Protein AF-A0A5B8MFU1-F1 (afdb_monomer_lite)

pLDDT: mean 78.23, std 20.2, range [34.53, 97.06]

Organism: NCBI:txid1764295

Secondary structure (DSSP, 8-state):
-------------------------------------------EEEEEEEEEEEEEEEE-TTS-EEEEEEEEEEEEEEEEEETT---TTSS---EEEEEEESSHHHHHHHHHHHHHHHHHHHHHHHHHHHHS----TTHHHHHHHHHHHHHHHHHTSSSSEEEEEEEE---

Foldseek 3Di:
DDDDDDDDDDDDDDDDDDDDDDDDDDPPPPPDDPPPVPQPQAWKKKKKKKFKDQWDFDADPVRHRPDTHGWMKIKMWIFMGGPVDPDPPPGDDTQIDIFIGRDQLVRQLVNQLVSLLVRLVVVQVVSCVVRVDHDDVCVSVVSSVVRSVQSSVQSPDDDGMGMDMDIDDDD

Sequence (171 aa):
MASCAVAVALSLSIATGGAMCEEVGLAHVGLFGPDIEKDPIEPFTLYGEIVKKFFIENLDETGKIKSRSKGFTSQVCIEGLPISVPQKDEYGVPTCVEVVGQDFERTCDKACSRGCEEQIRAYLNKVEADTGFKLEPGEPRRLLVSCSKRCFKESMRPGMNRPFQLKWSRE

Structure (mmCIF, N/CA/C/O backbone):
data_AF-A0A5B8MFU1-F1
#
_entry.id   AF-A0A5B8MFU1-F1
#
loop_
_atom_site.group_PDB
_atom_site.id
_atom_site.type_symbol
_atom_site.label_atom_id
_atom_site.label_alt_id
_atom_site.label_comp_id
_atom_site.label_asym_id
_atom_site.label_entity_id
_atom_site.label_seq_id
_atom_site.pdbx_PDB_ins_code
_atom_site.Cartn_x
_atom_site.Cartn_y
_atom_site.Cartn_z
_atom_site.occupancy
_atom_site.B_iso_or_equiv
_atom_site.auth_seq_id
_atom_site.auth_comp_id
_atom_site.auth_asym_id
_atom_site.auth_atom_id
_atom_site.pdbx_PDB_model_num
ATOM 1 N N . MET A 1 1 ? 16.873 20.825 67.822 1.00 38.66 1 MET A N 1
ATOM 2 C CA . MET A 1 1 ? 16.512 22.065 68.537 1.00 38.66 1 MET A CA 1
ATOM 3 C C . MET A 1 1 ? 14.996 22.117 68.642 1.00 38.66 1 MET A C 1
ATOM 5 O O . MET A 1 1 ? 14.354 21.854 67.640 1.00 38.66 1 MET A O 1
ATOM 9 N N . ALA A 1 2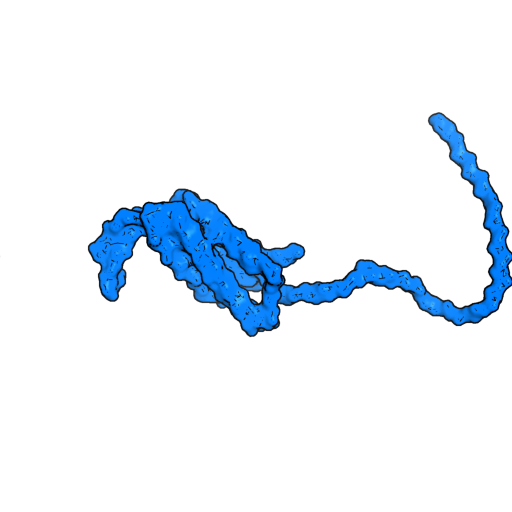 ? 14.502 22.399 69.850 1.00 39.16 2 ALA A N 1
ATOM 10 C CA . ALA A 1 2 ? 13.191 22.948 70.215 1.00 39.16 2 ALA A CA 1
ATOM 11 C C . ALA A 1 2 ? 11.892 22.323 69.655 1.00 39.16 2 ALA A C 1
ATOM 13 O O . ALA A 1 2 ? 11.534 22.485 68.493 1.00 39.16 2 ALA A O 1
ATOM 14 N N . SER A 1 3 ? 11.133 21.730 70.582 1.00 40.38 3 SER A N 1
ATOM 15 C CA . SER A 1 3 ? 9.668 21.694 70.596 1.00 40.38 3 SER A CA 1
ATOM 16 C C . SER A 1 3 ? 9.043 23.054 70.276 1.00 40.38 3 SER A C 1
ATOM 18 O O . SER A 1 3 ? 9.549 24.071 70.739 1.00 40.38 3 SER A O 1
ATOM 20 N N . CYS A 1 4 ? 7.867 23.044 69.649 1.00 37.75 4 CYS A N 1
ATOM 21 C CA . CYS A 1 4 ? 6.796 23.988 69.972 1.00 37.75 4 CYS A CA 1
ATOM 22 C C . CYS A 1 4 ? 5.444 23.385 69.576 1.00 37.75 4 CYS A C 1
ATOM 24 O O . CYS A 1 4 ? 5.083 23.329 68.405 1.00 37.75 4 CYS A O 1
ATOM 26 N N . ALA A 1 5 ? 4.711 22.919 70.585 1.00 45.66 5 ALA A N 1
ATOM 27 C CA . ALA A 1 5 ? 3.268 22.775 70.517 1.00 45.66 5 ALA A CA 1
ATOM 28 C C . ALA A 1 5 ? 2.646 24.163 70.713 1.00 45.66 5 ALA A C 1
ATOM 30 O O . ALA A 1 5 ? 3.043 24.877 71.633 1.00 45.66 5 ALA A O 1
ATOM 31 N N . VAL A 1 6 ? 1.653 24.523 69.902 1.00 46.50 6 VAL A N 1
ATOM 32 C CA . VAL A 1 6 ? 0.699 25.583 70.242 1.00 46.50 6 VAL A CA 1
ATOM 33 C C . VAL A 1 6 ? -0.690 25.087 69.864 1.00 46.50 6 VAL A C 1
ATOM 35 O O . VAL A 1 6 ? -1.031 24.962 68.692 1.00 46.50 6 VAL A O 1
ATOM 38 N N . ALA A 1 7 ? -1.470 24.774 70.894 1.00 44.09 7 ALA A N 1
ATOM 39 C CA . ALA A 1 7 ? -2.913 24.654 70.826 1.00 44.09 7 ALA A CA 1
ATOM 40 C C . ALA A 1 7 ? -3.517 26.050 71.036 1.00 44.09 7 ALA A C 1
ATOM 42 O O . ALA A 1 7 ? -3.125 26.743 71.975 1.00 44.09 7 ALA A O 1
ATOM 43 N N . VAL A 1 8 ? -4.487 26.448 70.211 1.00 48.03 8 VAL A N 1
ATOM 44 C CA . VAL A 1 8 ? -5.424 27.535 70.534 1.00 48.03 8 VAL A CA 1
ATOM 45 C C . VAL A 1 8 ? -6.830 27.064 70.194 1.00 48.03 8 VAL A C 1
ATOM 47 O O . VAL A 1 8 ? -7.083 26.483 69.142 1.00 48.03 8 VAL A O 1
ATOM 50 N N . ALA A 1 9 ? -7.707 27.264 71.168 1.00 41.38 9 ALA A N 1
ATOM 51 C CA . ALA A 1 9 ? -9.035 26.707 71.275 1.00 41.38 9 ALA A CA 1
ATOM 52 C C . ALA A 1 9 ? -10.135 27.636 70.726 1.00 41.38 9 ALA A C 1
ATOM 54 O O . ALA A 1 9 ? -9.965 28.848 70.672 1.00 41.38 9 ALA A O 1
ATOM 55 N N . LEU A 1 10 ? -11.287 27.007 70.455 1.00 42.72 10 LEU A N 1
ATOM 56 C CA . LEU A 1 10 ? -12.666 27.489 70.635 1.00 42.72 10 LEU A CA 1
ATOM 57 C C . LEU A 1 10 ? -13.120 28.764 69.901 1.00 42.72 10 LEU A C 1
ATOM 59 O O . LEU A 1 10 ? -12.858 29.886 70.318 1.00 42.72 10 LEU A O 1
ATOM 63 N N . SER A 1 11 ? -14.055 28.576 68.967 1.00 44.41 11 SER A N 1
ATOM 64 C CA . SER A 1 11 ? -15.288 29.370 68.998 1.00 44.41 11 SER A CA 1
ATOM 65 C C . SER A 1 11 ? -16.500 28.490 68.689 1.00 44.41 11 SER A C 1
ATOM 67 O O . SER A 1 11 ? -16.532 27.717 67.736 1.00 44.41 11 SER A O 1
ATOM 69 N N . LEU A 1 12 ? -17.456 28.571 69.609 1.00 43.69 12 LEU A N 1
ATOM 70 C CA . LEU A 1 12 ? -18.731 27.878 69.668 1.00 43.69 12 LEU A CA 1
ATOM 71 C C . LEU A 1 12 ? -19.769 28.770 68.974 1.00 43.69 12 LEU A C 1
ATOM 73 O O . LEU A 1 12 ? -19.850 29.960 69.271 1.00 43.69 12 LEU A O 1
ATOM 77 N N . SER A 1 13 ? -20.585 28.225 68.080 1.00 51.59 13 SER A N 1
ATOM 78 C CA . SER A 1 13 ? -21.820 28.884 67.642 1.00 51.59 13 SER A CA 1
ATOM 79 C C . SER A 1 13 ? -22.902 27.829 67.484 1.00 51.59 13 SER A C 1
ATOM 81 O O . SER A 1 13 ? -22.932 27.066 66.524 1.00 51.59 13 SER A O 1
ATOM 83 N N . ILE A 1 14 ? -23.753 27.770 68.506 1.00 49.41 14 ILE A N 1
ATOM 84 C CA . ILE A 1 14 ? -25.005 27.026 68.526 1.00 49.41 14 ILE A CA 1
ATOM 85 C C . ILE A 1 14 ? -26.041 27.928 67.855 1.00 49.41 14 ILE A C 1
ATOM 87 O O . ILE A 1 14 ? -26.342 29.003 68.370 1.00 49.41 14 ILE A O 1
ATOM 91 N N . ALA A 1 15 ? -26.599 27.485 66.734 1.00 45.28 15 ALA A N 1
ATOM 92 C CA . ALA A 1 15 ? -27.863 27.995 66.224 1.00 45.28 15 ALA A CA 1
ATOM 93 C C . ALA A 1 15 ? -28.809 26.805 66.065 1.00 45.28 15 ALA A C 1
ATOM 95 O O . ALA A 1 15 ? -28.751 26.042 65.106 1.00 45.28 15 ALA A O 1
ATOM 96 N N . THR A 1 16 ? -29.653 26.629 67.074 1.00 45.41 16 THR A N 1
ATOM 97 C CA . THR A 1 16 ? -30.839 25.779 67.046 1.00 45.41 16 THR A CA 1
ATOM 98 C C . THR A 1 16 ? -31.897 26.427 66.158 1.00 45.41 16 THR A C 1
ATOM 100 O O . THR A 1 16 ? -32.411 27.494 66.488 1.00 45.41 16 THR A O 1
ATOM 103 N N . GLY A 1 17 ? -32.247 25.761 65.064 1.00 41.00 17 GLY A N 1
ATOM 104 C CA . GLY A 1 17 ? -33.426 26.042 64.252 1.00 41.00 17 GLY A CA 1
ATOM 105 C C . GLY A 1 17 ? -33.884 24.727 63.640 1.00 41.00 17 GLY A C 1
ATOM 106 O O . GLY A 1 17 ? -33.230 24.205 62.745 1.00 41.00 17 GLY A O 1
ATOM 107 N N . GLY A 1 18 ? -34.932 24.135 64.208 1.00 39.47 18 GLY A N 1
ATOM 108 C CA . GLY A 1 18 ? -35.445 22.840 63.780 1.00 39.47 18 GLY A CA 1
ATOM 109 C C . GLY A 1 18 ? -36.231 22.914 62.474 1.00 39.47 18 GLY A C 1
ATOM 110 O O . GLY A 1 18 ? -36.971 23.869 62.261 1.00 39.47 18 GLY A O 1
ATOM 111 N N . ALA A 1 19 ? -36.104 21.869 61.656 1.00 37.56 19 ALA A N 1
ATOM 112 C CA . ALA A 1 19 ? -37.185 21.262 60.879 1.00 37.56 19 ALA A CA 1
ATOM 113 C C . ALA A 1 19 ? -36.659 20.005 60.155 1.00 37.56 19 ALA A C 1
ATOM 115 O O . ALA A 1 19 ? -35.941 20.113 59.175 1.00 37.56 19 ALA A O 1
ATOM 116 N N . MET A 1 20 ? -37.083 18.847 60.669 1.00 35.16 20 MET A N 1
ATOM 117 C CA . MET A 1 20 ? -37.453 17.615 59.955 1.00 35.16 20 MET A CA 1
ATOM 118 C C . MET A 1 20 ? -36.400 16.800 59.172 1.00 35.16 20 MET A C 1
ATOM 120 O O . MET A 1 20 ? -35.606 17.294 58.384 1.00 35.16 20 MET A O 1
ATOM 124 N N . CYS A 1 21 ? -36.477 15.493 59.437 1.00 36.75 21 CYS A N 1
ATOM 125 C CA . CYS A 1 21 ? -35.848 14.336 58.809 1.00 36.75 21 CYS A CA 1
ATOM 126 C C . CYS A 1 21 ? -35.668 14.425 57.282 1.00 36.75 21 CYS A C 1
ATOM 128 O O . CYS A 1 21 ? -36.632 14.722 56.591 1.00 36.75 21 CYS A O 1
ATOM 130 N N . GLU A 1 22 ? -34.502 14.020 56.766 1.00 34.53 22 GLU A N 1
ATOM 131 C CA . GLU A 1 22 ? -34.385 12.768 56.001 1.00 34.53 22 GLU A CA 1
ATOM 132 C C . GLU A 1 22 ? -32.916 12.315 55.924 1.00 34.53 22 GLU A C 1
ATOM 134 O O . GLU A 1 22 ? -31.979 13.113 55.903 1.00 34.53 22 GLU A O 1
ATOM 139 N N . GLU A 1 23 ? -32.747 11.002 55.988 1.00 38.97 23 GLU A N 1
ATOM 140 C CA . GLU A 1 23 ? -31.503 10.252 56.028 1.00 38.97 23 GLU A CA 1
ATOM 141 C C . GLU A 1 23 ? -30.902 10.021 54.626 1.00 38.97 23 GLU A C 1
ATOM 143 O O . GLU A 1 23 ? -31.607 9.908 53.632 1.00 38.97 23 GLU A O 1
ATOM 148 N N . VAL A 1 24 ? -29.580 9.829 54.624 1.00 38.50 24 VAL A N 1
ATOM 149 C CA . VAL A 1 24 ? -28.720 9.205 53.600 1.00 38.50 24 VAL A CA 1
ATOM 150 C C . VAL A 1 24 ? -28.610 9.875 52.227 1.00 38.50 24 VAL A C 1
ATOM 152 O O . VAL A 1 24 ? -29.490 9.825 51.378 1.00 38.50 24 VAL A O 1
ATOM 155 N N . GLY A 1 25 ? -27.392 10.325 51.934 1.00 37.59 25 GLY A N 1
ATOM 156 C CA . GLY A 1 25 ? -26.937 10.453 50.559 1.00 37.59 25 GLY A CA 1
ATOM 157 C C . GLY A 1 25 ? -25.765 11.400 50.442 1.00 37.59 25 GLY A C 1
ATOM 158 O O . GLY A 1 25 ? -25.945 12.553 50.067 1.00 37.59 25 GLY A O 1
ATOM 159 N N . LEU A 1 26 ? -24.553 10.910 50.727 1.00 40.59 26 LEU A N 1
ATOM 160 C CA . LEU A 1 26 ? -23.355 11.499 50.137 1.00 40.59 26 LEU A CA 1
ATOM 161 C C . LEU A 1 26 ? -23.608 11.585 48.631 1.00 40.59 26 LEU A C 1
ATOM 163 O O . LEU A 1 26 ? -23.575 10.566 47.939 1.00 40.59 26 LEU A O 1
ATOM 167 N N . ALA A 1 27 ? -23.856 12.792 48.133 1.00 42.25 27 ALA A N 1
ATOM 168 C CA . ALA A 1 27 ? -23.766 13.081 46.721 1.00 42.25 27 ALA A CA 1
ATOM 169 C C . ALA A 1 27 ? -22.303 12.853 46.323 1.00 42.25 27 ALA A C 1
ATOM 171 O O . ALA A 1 27 ? -21.461 13.747 46.406 1.00 42.25 27 ALA A O 1
ATOM 172 N N . HIS A 1 28 ? -21.994 11.615 45.929 1.00 43.38 28 HIS A N 1
ATOM 173 C CA . HIS A 1 28 ? -20.933 11.351 44.978 1.00 43.38 28 HIS A CA 1
ATOM 174 C C . HIS A 1 28 ? -21.299 12.166 43.746 1.00 43.38 28 HIS A C 1
ATOM 176 O O . HIS A 1 28 ? -22.106 11.754 42.916 1.00 43.38 28 HIS A O 1
ATOM 182 N N . VAL A 1 29 ? -20.730 13.366 43.671 1.00 43.12 29 VAL A N 1
ATOM 183 C CA . VAL A 1 29 ? -20.475 14.040 42.410 1.00 43.12 29 VAL A CA 1
ATOM 184 C C . VAL A 1 29 ? -19.775 12.990 41.559 1.00 43.12 29 VAL A C 1
ATOM 186 O O . VAL A 1 29 ? -18.625 12.641 41.825 1.00 43.12 29 VAL A O 1
ATOM 189 N N . GLY A 1 30 ? -20.527 12.390 40.639 1.00 45.59 30 GLY A N 1
ATOM 190 C CA . GLY A 1 30 ? -20.031 11.398 39.707 1.00 45.59 30 GLY A CA 1
ATOM 191 C C . GLY A 1 30 ? -18.904 12.028 38.910 1.00 45.59 30 GLY A C 1
ATOM 192 O O . GLY A 1 30 ? -19.135 12.734 37.937 1.00 45.59 30 GLY A O 1
ATOM 193 N N . LEU A 1 31 ? -17.675 11.765 39.349 1.00 54.03 31 LEU A N 1
ATOM 194 C CA . LEU A 1 31 ? -16.415 11.990 38.647 1.00 54.03 31 LEU A CA 1
ATOM 195 C C . LEU A 1 31 ? -16.254 10.945 37.525 1.00 54.03 31 LEU A C 1
ATOM 197 O O . LEU A 1 31 ? -15.184 10.396 37.305 1.00 54.03 31 LEU A O 1
ATOM 201 N N . PHE A 1 32 ? -17.352 10.621 36.856 1.00 56.66 32 PHE A N 1
ATOM 202 C CA . PHE A 1 32 ? -17.411 9.767 35.690 1.00 56.66 32 PHE A CA 1
ATOM 203 C C . PHE A 1 32 ? -18.314 10.530 34.734 1.00 56.66 32 PHE A C 1
ATOM 205 O O . PHE A 1 32 ? -19.516 10.663 34.963 1.00 56.66 32 PHE A O 1
ATOM 212 N N . GLY A 1 33 ? -17.695 11.145 33.723 1.00 52.81 33 GLY A N 1
ATOM 213 C CA . GLY A 1 33 ? -18.434 11.663 32.577 1.00 52.81 33 GLY A CA 1
ATOM 214 C C . GLY A 1 33 ? -19.244 10.537 31.926 1.00 52.81 33 GLY A C 1
ATOM 215 O O . GLY A 1 33 ? -19.108 9.383 32.334 1.00 52.81 33 GLY A O 1
ATOM 216 N N . PRO A 1 34 ? -20.088 10.837 30.925 1.00 49.62 34 PRO A N 1
ATOM 217 C CA . PRO A 1 34 ? -20.714 9.772 30.156 1.00 49.62 34 PRO A CA 1
ATOM 218 C C . PRO A 1 34 ? -19.596 8.838 29.694 1.00 49.62 34 PRO A C 1
ATOM 220 O O . PRO A 1 34 ? -18.644 9.304 29.062 1.00 49.62 34 PRO A O 1
ATOM 223 N N . ASP A 1 35 ? -19.672 7.563 30.081 1.00 53.00 35 ASP A N 1
ATOM 224 C CA . ASP A 1 35 ? -18.899 6.512 29.442 1.00 53.00 35 ASP A CA 1
ATOM 225 C C . ASP A 1 35 ? -19.205 6.658 27.955 1.00 53.00 35 ASP A C 1
ATOM 227 O O . ASP A 1 35 ? -20.293 6.312 27.494 1.00 53.00 35 ASP A O 1
ATOM 231 N N . ILE A 1 36 ? -18.293 7.299 27.221 1.00 54.97 36 ILE A N 1
ATOM 232 C CA . ILE A 1 36 ? -18.312 7.280 25.770 1.00 54.97 36 ILE A CA 1
ATOM 233 C C . ILE A 1 36 ? -18.103 5.808 25.475 1.00 54.97 36 ILE A C 1
ATOM 235 O O . ILE A 1 36 ? -16.993 5.297 25.622 1.00 54.97 36 ILE A O 1
ATOM 239 N N . GLU A 1 37 ? -19.217 5.137 25.207 1.00 56.34 37 GLU A N 1
ATOM 240 C CA . GLU A 1 37 ? -19.328 3.754 24.791 1.00 56.34 37 GLU A CA 1
ATOM 241 C C . GLU A 1 37 ? -18.280 3.551 23.695 1.00 56.34 37 GLU A C 1
ATOM 243 O 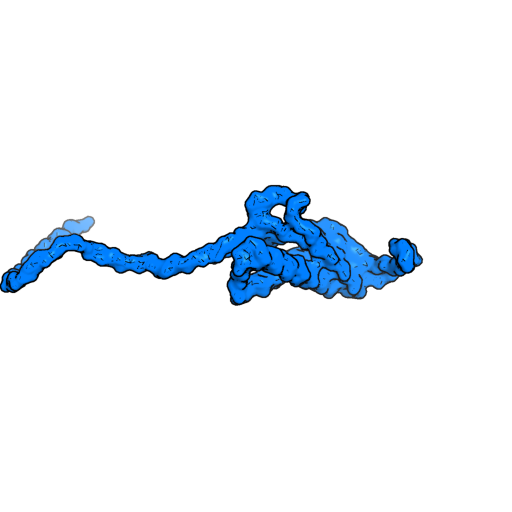O . GLU A 1 37 ? -18.439 4.011 22.566 1.00 56.34 37 GLU A O 1
ATOM 248 N N . LYS A 1 38 ? -17.108 3.025 24.080 1.00 59.44 38 LYS A N 1
ATOM 249 C CA . LYS A 1 38 ? -15.970 2.883 23.170 1.00 59.44 38 LYS A CA 1
ATOM 250 C C . LYS A 1 38 ? -16.448 1.990 22.034 1.00 59.44 38 LYS A C 1
ATOM 252 O O . LYS A 1 38 ? -16.794 0.842 22.303 1.00 59.44 38 LYS A O 1
ATOM 257 N N . ASP A 1 39 ? -16.465 2.508 20.800 1.00 62.78 39 ASP A N 1
ATOM 258 C CA . ASP A 1 39 ? -16.922 1.711 19.655 1.00 62.78 39 ASP A CA 1
ATOM 259 C C . ASP A 1 39 ? -16.191 0.361 19.644 1.00 62.78 39 ASP A C 1
ATOM 261 O O . ASP A 1 39 ? -14.967 0.333 19.836 1.00 62.78 39 ASP A O 1
ATOM 265 N N . PRO A 1 40 ? -16.902 -0.745 19.380 1.00 68.31 40 PRO A N 1
ATOM 266 C CA . PRO A 1 40 ? -16.389 -2.106 19.504 1.00 68.31 40 PRO A CA 1
ATOM 267 C C . PRO A 1 40 ? -15.423 -2.495 18.374 1.00 68.31 40 PRO A C 1
ATOM 269 O O . PRO A 1 40 ? -15.223 -3.680 18.114 1.00 68.31 40 PRO A O 1
ATOM 272 N N . ILE A 1 41 ? -14.829 -1.524 17.672 1.00 77.69 41 ILE A N 1
ATOM 273 C CA . ILE A 1 41 ? -13.870 -1.798 16.604 1.00 77.69 41 ILE A CA 1
ATOM 274 C C . ILE A 1 41 ? -12.627 -2.423 17.228 1.00 77.69 41 ILE A C 1
ATOM 276 O O . ILE A 1 41 ? -11.883 -1.785 17.97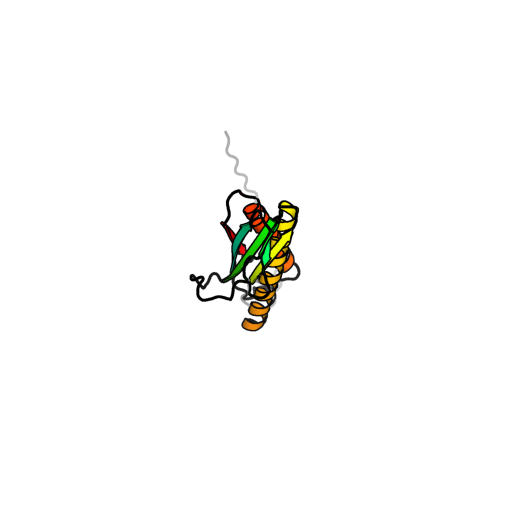8 1.00 77.69 41 ILE A O 1
ATOM 280 N N . GLU A 1 42 ? -12.406 -3.688 16.892 1.00 81.94 42 GLU A N 1
ATOM 281 C CA . GLU A 1 42 ? -11.265 -4.432 17.386 1.00 81.94 42 GLU A CA 1
ATOM 282 C C . GLU A 1 42 ? -9.951 -3.847 16.828 1.00 81.94 42 GLU A C 1
ATOM 284 O O . GLU A 1 42 ? -9.865 -3.519 15.637 1.00 81.94 42 GLU A O 1
ATOM 289 N N . PRO A 1 43 ? -8.897 -3.727 17.657 1.00 87.81 43 PRO A N 1
ATOM 290 C CA . PRO A 1 43 ? -7.552 -3.464 17.172 1.00 87.81 43 PRO A CA 1
ATOM 291 C C . PRO A 1 43 ? -7.122 -4.463 16.093 1.00 87.81 43 PRO A C 1
ATOM 293 O O . PRO A 1 43 ? -7.493 -5.639 16.106 1.00 87.81 43 PRO A O 1
ATOM 296 N N . PHE A 1 44 ? -6.273 -4.010 15.178 1.00 88.12 44 PHE A N 1
ATOM 297 C CA . PHE A 1 44 ? -5.833 -4.826 14.052 1.00 88.12 44 PHE A CA 1
ATOM 298 C C . PHE A 1 44 ? -4.396 -4.517 13.653 1.00 88.12 44 PHE A C 1
ATOM 300 O O . PHE A 1 44 ? -3.817 -3.486 13.996 1.00 88.12 44 PHE A O 1
ATOM 307 N N . THR A 1 45 ? -3.799 -5.439 12.910 1.00 89.69 45 THR A N 1
ATOM 308 C CA . THR A 1 45 ? -2.454 -5.320 12.364 1.00 89.69 45 THR A CA 1
ATOM 309 C C . THR A 1 45 ? -2.513 -5.412 10.848 1.00 89.69 45 THR A C 1
ATOM 311 O O . THR A 1 45 ? -3.038 -6.370 10.291 1.00 89.69 45 THR A O 1
ATOM 314 N N . LEU A 1 46 ? -1.941 -4.420 10.171 1.00 90.31 46 LEU A N 1
ATOM 315 C CA . LEU A 1 46 ? -1.672 -4.493 8.742 1.00 90.31 46 LEU A CA 1
ATOM 316 C C . LEU A 1 46 ? -0.323 -5.172 8.535 1.00 90.31 46 LEU A C 1
ATOM 318 O O . LEU A 1 46 ? 0.697 -4.670 9.012 1.00 90.31 46 LEU A O 1
ATOM 322 N N . TYR A 1 47 ? -0.314 -6.277 7.807 1.00 91.31 47 TYR A N 1
ATOM 323 C CA . TYR A 1 47 ? 0.892 -6.946 7.345 1.00 91.31 47 TYR A CA 1
ATOM 324 C C . TYR A 1 47 ? 1.089 -6.628 5.881 1.00 91.31 47 TYR A C 1
ATOM 326 O O . TYR A 1 47 ? 0.161 -6.747 5.092 1.00 91.31 47 TYR A O 1
ATOM 334 N N . GLY A 1 48 ? 2.296 -6.231 5.507 1.00 91.94 48 GLY A N 1
ATOM 335 C CA . GLY A 1 48 ? 2.619 -5.991 4.116 1.00 91.94 48 GLY A CA 1
ATOM 336 C C . GLY A 1 48 ? 3.904 -6.671 3.698 1.00 91.94 48 GLY A C 1
ATOM 337 O O . GLY A 1 48 ? 4.827 -6.840 4.493 1.00 91.94 48 GLY A O 1
ATOM 338 N N . GLU A 1 49 ? 3.964 -7.042 2.430 1.00 94.12 49 GLU A N 1
ATOM 339 C CA . GLU A 1 49 ? 5.151 -7.546 1.764 1.00 94.12 49 GLU A CA 1
ATOM 340 C C . GLU A 1 49 ? 5.448 -6.677 0.547 1.00 94.12 49 GLU A C 1
ATOM 342 O O . GLU A 1 49 ? 4.565 -6.348 -0.247 1.00 94.12 49 GLU A O 1
ATOM 347 N N . ILE A 1 50 ? 6.710 -6.277 0.431 1.00 94.62 50 ILE A N 1
ATOM 348 C CA . ILE A 1 50 ? 7.207 -5.438 -0.652 1.00 94.62 50 ILE A CA 1
ATOM 349 C C . ILE A 1 50 ? 8.139 -6.289 -1.498 1.00 94.62 50 ILE A C 1
ATOM 351 O O . ILE A 1 50 ? 9.144 -6.783 -0.985 1.00 94.62 50 ILE A O 1
ATOM 355 N N . VAL A 1 51 ? 7.831 -6.407 -2.785 1.00 94.62 51 VAL A N 1
ATOM 356 C CA . VAL A 1 51 ? 8.649 -7.085 -3.789 1.00 94.62 51 VAL A CA 1
ATOM 357 C C . VAL A 1 51 ? 9.108 -6.049 -4.804 1.00 94.62 51 VAL A C 1
ATOM 359 O O . VAL A 1 51 ? 8.292 -5.424 -5.478 1.00 94.62 51 VAL A O 1
ATOM 362 N N . LYS A 1 52 ? 10.422 -5.860 -4.948 1.00 93.00 52 LYS A N 1
ATOM 363 C CA . LYS A 1 52 ? 10.974 -4.893 -5.912 1.00 93.00 52 LYS A CA 1
ATOM 364 C C . LYS A 1 52 ? 11.893 -5.521 -6.948 1.00 93.00 52 LYS A C 1
ATOM 366 O O . LYS A 1 52 ? 12.767 -6.317 -6.626 1.00 93.00 52 LYS A O 1
ATOM 371 N N . LYS A 1 53 ? 11.754 -5.089 -8.198 1.00 92.69 53 LYS A N 1
ATOM 372 C CA . LYS A 1 53 ? 12.597 -5.476 -9.335 1.00 92.69 53 LYS A CA 1
ATOM 373 C C . LYS A 1 53 ? 13.260 -4.233 -9.933 1.00 92.69 53 LYS A C 1
ATOM 375 O O . LYS A 1 53 ? 12.648 -3.173 -10.033 1.00 92.69 53 LYS A O 1
ATOM 380 N N . PHE A 1 54 ? 14.509 -4.377 -10.370 1.00 90.81 54 PHE A N 1
ATOM 381 C CA . PHE A 1 54 ? 15.331 -3.308 -10.970 1.00 90.81 54 PHE A CA 1
ATOM 382 C C . PHE A 1 54 ? 15.246 -3.279 -12.506 1.00 90.81 54 PHE A C 1
ATOM 384 O O . PHE A 1 54 ? 16.173 -2.857 -13.196 1.00 90.81 54 PHE A O 1
ATOM 391 N N . PHE A 1 55 ? 14.146 -3.801 -13.038 1.00 91.25 55 PHE A N 1
ATOM 392 C CA . PHE A 1 55 ? 13.802 -3.794 -14.451 1.00 91.25 55 PHE A CA 1
ATOM 393 C C . PHE A 1 55 ? 12.280 -3.846 -14.587 1.00 91.25 55 PHE A C 1
ATOM 395 O O . PHE A 1 55 ? 11.570 -4.267 -13.667 1.00 91.25 55 PHE A O 1
ATOM 402 N N . ILE A 1 56 ? 11.792 -3.421 -15.747 1.00 90.44 56 ILE A N 1
ATOM 403 C CA . ILE A 1 56 ? 10.385 -3.530 -16.132 1.00 90.44 56 ILE A CA 1
ATOM 404 C C . ILE A 1 56 ? 10.267 -4.727 -17.075 1.00 90.44 56 ILE A C 1
ATOM 406 O O . ILE A 1 56 ? 10.997 -4.812 -18.065 1.00 90.44 56 ILE A O 1
ATOM 410 N N . GLU A 1 57 ? 9.386 -5.670 -16.751 1.00 89.50 57 GLU A N 1
ATOM 411 C CA . GLU A 1 57 ? 9.091 -6.824 -17.604 1.00 89.50 57 GLU A CA 1
ATOM 412 C C . GLU A 1 57 ? 7.958 -6.447 -18.560 1.00 89.50 57 GLU A C 1
ATOM 414 O O . GLU A 1 57 ? 6.831 -6.215 -18.137 1.00 89.50 57 GLU A O 1
ATOM 419 N N . ASN A 1 58 ? 8.257 -6.361 -19.857 1.00 86.44 58 ASN A N 1
ATOM 420 C CA . ASN A 1 58 ? 7.235 -6.160 -20.878 1.00 86.44 58 ASN A CA 1
ATOM 421 C C . ASN A 1 58 ? 6.684 -7.534 -21.251 1.00 86.44 58 ASN A C 1
ATOM 423 O O . ASN A 1 58 ? 7.406 -8.370 -21.804 1.00 86.44 58 ASN A O 1
ATOM 427 N N . LEU A 1 59 ? 5.426 -7.770 -20.897 1.00 88.44 59 LEU A N 1
ATOM 428 C CA . LEU A 1 59 ? 4.731 -9.025 -21.145 1.00 88.44 59 LEU A CA 1
ATOM 429 C C . LEU A 1 59 ? 4.040 -8.989 -22.521 1.00 88.44 59 LEU A C 1
ATOM 431 O O . LEU A 1 59 ? 3.520 -7.954 -22.930 1.00 88.44 59 LEU A O 1
ATOM 435 N N . ASP A 1 60 ? 4.043 -10.114 -23.231 1.00 87.62 60 ASP A N 1
ATOM 436 C CA . ASP A 1 60 ? 3.190 -10.356 -24.400 1.00 87.62 60 ASP A CA 1
ATOM 437 C C . ASP A 1 60 ? 1.734 -10.624 -23.973 1.00 87.62 60 ASP A C 1
ATOM 439 O O . ASP A 1 60 ? 1.451 -10.863 -22.798 1.00 87.62 60 ASP A O 1
ATOM 443 N N . GLU A 1 61 ? 0.811 -10.674 -24.939 1.00 89.19 61 GLU A N 1
ATOM 444 C CA . GLU A 1 61 ? -0.622 -10.963 -24.726 1.00 89.19 61 GLU A CA 1
ATOM 445 C C . GLU A 1 61 ? -0.878 -12.285 -23.977 1.00 89.19 61 GLU A C 1
ATOM 447 O 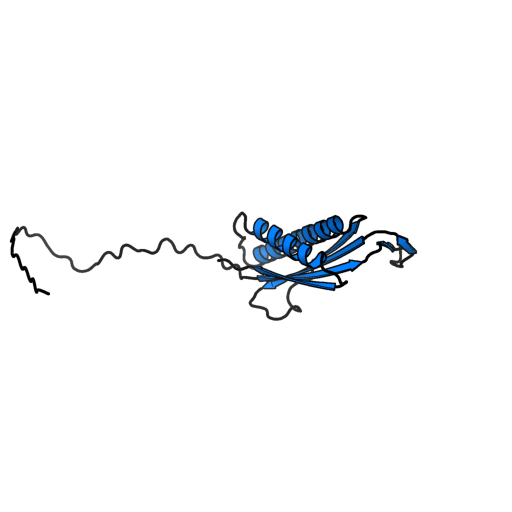O . GLU A 1 61 ? -1.892 -12.445 -23.306 1.00 89.19 61 GLU A O 1
ATOM 452 N N . THR A 1 62 ? 0.066 -13.229 -24.037 1.00 88.19 62 THR A N 1
ATOM 453 C CA . THR A 1 62 ? -0.001 -14.521 -23.338 1.00 88.19 62 THR A CA 1
ATOM 454 C C . THR A 1 62 ? 0.620 -14.499 -21.934 1.00 88.19 62 THR A C 1
ATOM 45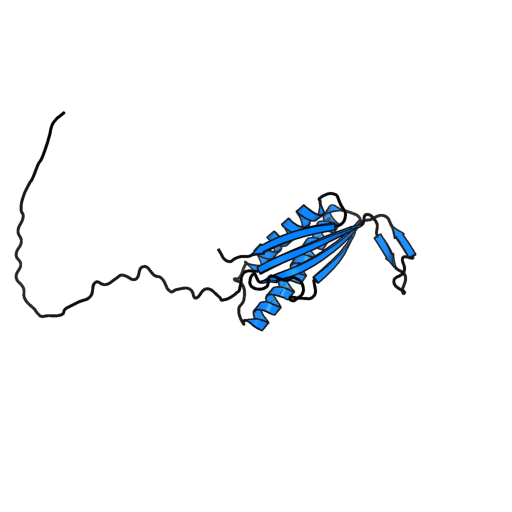6 O O . THR A 1 62 ? 0.838 -15.562 -21.356 1.00 88.19 62 THR A O 1
ATOM 459 N N . GLY A 1 63 ? 1.025 -13.334 -21.416 1.00 84.38 63 GLY A N 1
ATOM 460 C CA . GLY A 1 63 ? 1.692 -13.196 -20.113 1.00 84.38 63 GLY A CA 1
ATOM 461 C C . GLY A 1 63 ? 3.152 -13.669 -20.083 1.00 84.38 63 GLY A C 1
ATOM 462 O O . GLY A 1 63 ? 3.716 -13.875 -19.010 1.00 84.38 63 GLY A O 1
ATOM 463 N N . LYS A 1 64 ? 3.786 -13.864 -21.246 1.00 88.44 64 LYS A N 1
ATOM 464 C CA . LYS A 1 64 ? 5.207 -14.239 -21.344 1.00 88.44 64 LYS A CA 1
ATOM 465 C C . LYS A 1 64 ? 6.083 -12.997 -21.419 1.00 88.44 64 LYS A C 1
ATOM 467 O O . LYS A 1 64 ? 5.698 -12.014 -22.036 1.00 88.44 64 LYS A O 1
ATOM 472 N N . ILE A 1 65 ? 7.278 -13.047 -20.835 1.00 87.69 65 ILE A N 1
ATOM 473 C CA . ILE A 1 65 ? 8.223 -11.924 -20.873 1.00 87.69 65 ILE A CA 1
ATOM 474 C C . ILE A 1 65 ? 8.788 -11.792 -22.293 1.00 87.69 65 ILE A C 1
ATOM 476 O O . ILE A 1 65 ? 9.585 -12.625 -22.721 1.00 87.69 65 ILE A O 1
ATOM 480 N N . LYS A 1 66 ? 8.397 -10.729 -23.001 1.00 90.12 66 LYS A N 1
ATOM 481 C CA . LYS A 1 66 ? 8.885 -10.390 -24.344 1.00 90.12 66 LYS A CA 1
ATOM 482 C C . LYS A 1 66 ? 10.218 -9.657 -24.290 1.00 90.12 66 LYS A C 1
ATOM 484 O O . LYS A 1 66 ? 11.112 -9.892 -25.098 1.00 90.12 66 LYS A O 1
ATOM 489 N N . SER A 1 67 ? 10.349 -8.726 -23.346 1.00 88.56 67 SER A N 1
ATOM 490 C CA . SER A 1 67 ? 11.556 -7.919 -23.182 1.00 88.56 67 SER A CA 1
ATOM 491 C C . SER A 1 67 ? 11.670 -7.356 -21.770 1.00 88.56 67 SER A C 1
ATOM 493 O O . SER A 1 67 ? 10.692 -7.269 -21.028 1.00 88.56 67 SER A O 1
ATOM 495 N N . ARG A 1 68 ? 12.884 -6.945 -21.396 1.00 89.62 68 ARG A N 1
ATOM 496 C CA . ARG A 1 68 ? 13.145 -6.207 -20.158 1.00 89.62 68 ARG A CA 1
ATOM 497 C C . ARG A 1 68 ? 13.668 -4.826 -20.502 1.00 89.62 68 ARG A C 1
ATOM 499 O O . ARG A 1 68 ? 14.628 -4.707 -21.260 1.00 89.62 68 ARG A O 1
ATOM 506 N N . SER A 1 69 ? 13.044 -3.796 -19.952 1.00 91.19 69 SER A N 1
ATOM 507 C CA . SER A 1 69 ? 13.489 -2.413 -20.102 1.00 91.19 69 SER A CA 1
ATOM 508 C C . SER A 1 69 ? 14.070 -1.886 -18.795 1.00 91.19 69 SER A C 1
ATOM 510 O O . SER A 1 69 ? 13.769 -2.370 -17.698 1.00 91.19 69 SER A O 1
ATOM 512 N N . LYS A 1 70 ? 14.948 -0.886 -18.918 1.00 91.12 70 LYS A N 1
ATOM 513 C CA . LYS A 1 70 ? 15.502 -0.178 -17.765 1.00 91.12 70 LYS A CA 1
ATOM 514 C C . LYS A 1 70 ? 14.368 0.538 -17.026 1.00 91.12 70 LYS A C 1
ATOM 516 O O . LYS A 1 70 ? 13.584 1.258 -17.642 1.00 91.12 70 LYS A O 1
ATOM 521 N N . GLY A 1 71 ? 14.307 0.334 -15.718 1.00 92.25 71 GLY A N 1
ATOM 522 C CA . GLY A 1 71 ? 13.315 0.933 -14.836 1.00 92.25 71 GLY A CA 1
ATOM 523 C C . GLY A 1 71 ? 13.197 0.136 -13.545 1.00 92.25 71 GLY A C 1
ATOM 524 O O . GLY A 1 71 ? 14.010 -0.742 -13.273 1.00 92.25 71 GLY A O 1
ATOM 525 N N . PHE A 1 72 ? 12.179 0.439 -12.760 1.00 93.44 72 PHE A N 1
ATOM 526 C CA . PHE A 1 72 ? 11.909 -0.184 -11.478 1.00 93.44 72 PHE A CA 1
ATOM 527 C C . PHE A 1 72 ? 10.458 -0.631 -11.443 1.00 93.44 72 PHE A C 1
ATOM 529 O O . PHE A 1 72 ? 9.566 0.091 -11.888 1.00 93.44 72 PHE A O 1
ATOM 536 N N . THR A 1 73 ? 10.241 -1.810 -10.883 1.00 94.19 73 THR A N 1
ATOM 537 C CA . THR A 1 73 ? 8.914 -2.349 -10.602 1.00 94.19 73 THR A CA 1
ATOM 538 C C . THR A 1 73 ? 8.835 -2.570 -9.103 1.00 94.19 73 THR A C 1
ATOM 540 O O . THR A 1 73 ? 9.700 -3.240 -8.541 1.00 94.19 73 THR A O 1
ATOM 543 N N . SER A 1 74 ? 7.838 -1.990 -8.447 1.00 95.56 74 SER A N 1
ATOM 544 C CA . SER A 1 74 ? 7.568 -2.209 -7.029 1.00 95.56 74 SER A CA 1
ATOM 545 C C . SER A 1 74 ? 6.162 -2.758 -6.880 1.00 95.56 74 SER A C 1
ATOM 547 O O . SER A 1 74 ? 5.199 -2.125 -7.312 1.00 95.56 74 SER A O 1
ATOM 549 N N . GLN A 1 75 ? 6.058 -3.935 -6.281 1.00 96.06 75 GLN A N 1
ATOM 550 C CA . GLN A 1 75 ? 4.809 -4.567 -5.909 1.00 96.06 75 GLN A CA 1
ATOM 551 C C . GLN A 1 75 ? 4.688 -4.545 -4.388 1.00 96.06 75 GLN A C 1
ATOM 553 O O . GLN A 1 75 ? 5.625 -4.896 -3.672 1.00 96.06 75 GLN A O 1
ATOM 558 N N . VAL A 1 76 ? 3.532 -4.120 -3.897 1.00 95.81 76 VAL A N 1
ATOM 559 C CA . VAL A 1 76 ? 3.219 -4.077 -2.471 1.00 95.81 76 VAL A CA 1
ATOM 560 C C . VAL A 1 76 ? 1.917 -4.829 -2.259 1.00 95.81 76 VAL A C 1
ATOM 562 O O . VAL A 1 76 ? 0.894 -4.442 -2.818 1.00 95.81 76 VAL A O 1
ATOM 565 N N . CYS A 1 77 ? 1.966 -5.888 -1.460 1.00 94.31 77 CYS A N 1
ATOM 566 C CA . CYS A 1 77 ? 0.801 -6.655 -1.034 1.00 94.31 77 CYS A CA 1
ATOM 567 C C . CYS A 1 77 ? 0.547 -6.382 0.442 1.00 94.31 77 CYS A C 1
ATOM 569 O O . CYS A 1 77 ? 1.476 -6.507 1.235 1.00 94.31 77 CYS A O 1
ATOM 571 N N . ILE A 1 78 ? -0.674 -5.998 0.814 1.00 93.44 78 ILE A N 1
ATOM 572 C CA . ILE A 1 78 ? -1.035 -5.704 2.207 1.00 93.44 78 ILE A CA 1
ATOM 573 C C . ILE A 1 78 ? -2.297 -6.470 2.583 1.00 93.44 78 ILE A C 1
ATOM 575 O O . ILE A 1 78 ? -3.230 -6.590 1.794 1.00 93.44 78 ILE A O 1
ATOM 579 N N . GLU A 1 79 ? -2.318 -6.951 3.813 1.00 90.12 79 GLU A N 1
ATOM 580 C CA . GLU A 1 79 ? -3.386 -7.718 4.429 1.00 90.12 79 GLU A CA 1
ATOM 581 C C . GLU A 1 79 ? -3.679 -7.138 5.819 1.00 90.12 79 GLU A C 1
ATOM 583 O O . GLU A 1 79 ? -2.777 -6.618 6.480 1.00 90.12 79 GLU A O 1
ATOM 588 N N . GLY A 1 80 ? -4.938 -7.174 6.254 1.00 85.69 80 GLY A N 1
ATOM 589 C CA . GLY A 1 80 ? -5.359 -6.667 7.560 1.00 85.69 80 GLY A CA 1
ATOM 590 C C . GLY A 1 80 ? -5.900 -7.791 8.429 1.00 85.69 80 GLY A C 1
ATOM 591 O O . GLY A 1 80 ? -6.882 -8.421 8.049 1.00 85.69 80 GLY A O 1
ATOM 592 N N . LEU A 1 81 ? -5.277 -8.003 9.588 1.00 83.94 81 LEU A N 1
ATOM 593 C CA . LEU A 1 81 ? -5.620 -9.065 10.532 1.00 83.94 81 LEU A CA 1
ATOM 594 C C . LEU A 1 81 ? -6.078 -8.469 11.874 1.00 83.94 81 LEU A C 1
ATOM 596 O O . LEU A 1 81 ? -5.318 -7.694 12.465 1.00 83.94 81 LEU A O 1
ATOM 600 N N . PRO A 1 82 ? -7.280 -8.805 12.377 1.00 81.81 82 PRO A N 1
ATOM 601 C CA . PRO A 1 82 ? -7.683 -8.445 13.738 1.00 81.81 82 PRO A CA 1
ATOM 602 C C . PRO A 1 82 ? -6.803 -9.168 14.772 1.00 81.81 82 PRO A C 1
ATOM 604 O O . PRO A 1 82 ? -6.221 -10.212 14.477 1.00 81.81 82 PRO A O 1
ATOM 607 N N . ILE A 1 83 ? -6.675 -8.622 15.988 1.00 77.25 83 ILE A N 1
ATOM 608 C CA . ILE A 1 83 ? -5.835 -9.237 17.038 1.00 77.25 83 ILE A CA 1
ATOM 609 C C . ILE A 1 83 ? -6.377 -10.604 17.491 1.00 77.25 83 ILE A C 1
ATOM 611 O O . ILE A 1 83 ? -5.590 -11.479 17.854 1.00 77.25 83 ILE A O 1
ATOM 615 N N . SER A 1 84 ? -7.692 -10.802 17.449 1.00 72.00 84 SER A N 1
ATOM 616 C CA . SER A 1 84 ? -8.383 -12.036 17.830 1.00 72.00 84 SER A CA 1
ATOM 617 C C . SER A 1 84 ? -8.005 -13.252 16.986 1.00 72.00 84 SER A C 1
ATOM 619 O O . SER A 1 84 ? -8.147 -14.379 17.463 1.00 72.00 84 SER A O 1
ATOM 621 N N . VAL A 1 85 ? -7.485 -13.054 15.770 1.00 65.88 85 VAL A N 1
ATOM 622 C CA . VAL A 1 85 ? -7.156 -14.141 14.844 1.00 65.88 85 VAL A CA 1
ATOM 623 C C . VAL A 1 85 ? -5.634 -14.289 14.729 1.00 65.88 85 VAL A C 1
ATOM 625 O O . VAL A 1 85 ? -4.966 -13.440 14.137 1.00 65.88 85 VAL A O 1
ATOM 628 N N . PRO A 1 86 ? -5.046 -15.374 15.266 1.00 56.09 86 PRO A N 1
ATOM 629 C CA . PRO A 1 86 ? -3.601 -15.582 15.235 1.00 56.09 86 PRO A CA 1
ATOM 630 C C . PRO A 1 86 ? -3.069 -16.096 13.884 1.00 56.09 86 PRO A C 1
ATOM 632 O O . PRO A 1 86 ? -1.853 -16.240 13.741 1.00 56.09 86 PRO A O 1
ATOM 635 N N . GLN A 1 87 ? -3.932 -16.387 12.899 1.00 57.06 87 GLN A N 1
ATOM 636 C CA . GLN A 1 87 ? -3.545 -17.006 11.627 1.00 57.06 87 GLN A CA 1
ATOM 637 C C . GLN A 1 87 ? -3.830 -16.121 10.405 1.00 57.06 87 GLN A C 1
ATOM 639 O O . GLN A 1 87 ? -4.949 -15.670 10.182 1.00 57.06 87 GLN A O 1
ATOM 644 N N . LYS A 1 88 ? -2.792 -15.943 9.576 1.00 55.44 88 LYS A N 1
ATOM 645 C CA . LYS A 1 88 ? -2.809 -15.212 8.295 1.00 55.44 88 LYS A CA 1
ATOM 646 C C . LYS A 1 88 ? -3.714 -15.865 7.236 1.00 55.44 88 LYS A C 1
ATOM 648 O O . LYS A 1 88 ? -4.080 -15.257 6.244 1.00 55.44 88 LYS A O 1
ATOM 653 N N . ASP A 1 89 ? -4.086 -17.120 7.446 1.00 55.62 89 ASP A N 1
ATOM 654 C CA . ASP A 1 89 ? -4.718 -17.939 6.411 1.00 55.62 89 ASP A CA 1
ATOM 655 C C . ASP A 1 89 ? -6.240 -17.704 6.321 1.00 55.62 89 ASP A C 1
ATOM 657 O O . ASP A 1 89 ? -6.880 -18.135 5.363 1.00 55.62 89 ASP A O 1
ATOM 661 N N . GLU A 1 90 ? -6.823 -17.026 7.317 1.00 56.22 90 GLU A N 1
ATOM 662 C CA . GLU A 1 90 ? -8.276 -16.938 7.506 1.00 56.22 90 GLU A CA 1
ATOM 663 C C . GLU A 1 90 ? -8.862 -15.555 7.165 1.00 56.22 90 GLU A C 1
ATOM 665 O O . GLU A 1 90 ? -10.057 -15.442 6.887 1.00 56.22 90 GLU A O 1
ATOM 670 N N . TYR A 1 91 ? -8.044 -14.494 7.103 1.00 57.31 91 TYR A N 1
ATOM 671 C CA . TYR A 1 91 ? -8.539 -13.124 6.928 1.00 57.31 91 TYR A CA 1
ATOM 672 C C . TYR A 1 91 ? -7.977 -12.396 5.700 1.00 57.31 91 TYR A C 1
ATOM 674 O O . TYR A 1 91 ? -7.106 -11.539 5.770 1.00 57.31 91 TYR A O 1
ATOM 682 N N . GLY A 1 92 ? -8.678 -12.614 4.585 1.00 61.56 92 GLY A N 1
ATOM 683 C CA . GLY A 1 92 ? -8.759 -11.672 3.470 1.00 61.56 92 GLY A CA 1
ATOM 684 C C . GLY A 1 92 ? -7.776 -11.931 2.332 1.00 61.56 92 GLY A C 1
ATOM 685 O O . GLY A 1 92 ? -6.623 -12.294 2.521 1.00 61.56 92 GLY A O 1
ATOM 686 N N . VAL A 1 93 ? -8.252 -11.706 1.108 1.00 74.69 93 VAL A N 1
ATOM 687 C CA . VAL A 1 93 ? -7.386 -11.676 -0.072 1.00 74.69 93 VAL A CA 1
ATOM 688 C C . VAL A 1 93 ? -6.464 -10.458 0.068 1.00 74.69 93 VAL A C 1
ATOM 690 O O . VAL A 1 93 ? -6.982 -9.350 0.235 1.00 74.69 93 VAL A O 1
ATOM 693 N N . PRO A 1 94 ? -5.130 -10.622 0.018 1.00 86.12 94 PRO A N 1
ATOM 694 C CA . PRO A 1 94 ? -4.220 -9.492 0.119 1.00 86.12 94 PRO A CA 1
ATOM 695 C C . PRO A 1 94 ? -4.448 -8.537 -1.053 1.00 86.12 94 PRO A C 1
ATOM 697 O O . PRO A 1 94 ? -4.548 -8.957 -2.209 1.00 86.12 94 PRO A O 1
ATOM 700 N N . THR A 1 95 ? -4.481 -7.238 -0.767 1.00 90.56 95 THR A N 1
ATOM 701 C CA . THR A 1 95 ? -4.524 -6.225 -1.821 1.00 90.56 95 THR A CA 1
ATOM 702 C C . THR A 1 95 ? -3.109 -5.996 -2.324 1.00 90.56 95 THR A C 1
ATOM 704 O O . THR A 1 95 ? -2.267 -5.449 -1.609 1.00 90.56 95 THR A O 1
ATOM 707 N N . CYS A 1 96 ? -2.846 -6.433 -3.554 1.00 93.56 96 CYS A N 1
ATOM 708 C CA . CYS A 1 96 ? -1.556 -6.289 -4.214 1.00 93.56 96 CYS A CA 1
ATOM 709 C C . CYS A 1 96 ? -1.608 -5.199 -5.283 1.00 93.56 96 CYS A C 1
ATOM 711 O O . CYS A 1 96 ? -2.382 -5.285 -6.234 1.00 93.56 96 CYS A O 1
ATOM 713 N N . VAL A 1 97 ? -0.727 -4.208 -5.164 1.00 95.31 97 VAL A N 1
ATOM 714 C CA . VAL A 1 97 ? -0.569 -3.132 -6.145 1.00 95.31 97 VAL A CA 1
ATOM 715 C C . VAL A 1 97 ? 0.828 -3.190 -6.734 1.00 95.31 97 VAL A C 1
ATOM 717 O O . VAL A 1 97 ? 1.815 -3.167 -6.002 1.00 95.31 97 VAL A O 1
ATOM 720 N N . GLU A 1 98 ? 0.911 -3.211 -8.062 1.00 94.50 98 GLU A N 1
ATOM 721 C CA . GLU A 1 98 ? 2.165 -3.067 -8.795 1.00 94.50 98 GLU A CA 1
ATOM 722 C C . GLU A 1 98 ? 2.272 -1.668 -9.411 1.00 94.50 98 GLU A C 1
ATOM 724 O O . GLU A 1 98 ? 1.322 -1.130 -9.989 1.00 94.50 98 GLU A O 1
ATOM 729 N N . VAL A 1 99 ? 3.448 -1.059 -9.276 1.00 95.69 99 VAL A N 1
ATOM 730 C CA . VAL A 1 99 ? 3.787 0.220 -9.892 1.00 95.69 99 VAL A CA 1
ATOM 731 C C . VAL A 1 99 ? 5.122 0.092 -10.604 1.00 95.69 99 VAL A C 1
ATOM 733 O O . VAL A 1 99 ? 6.109 -0.371 -10.034 1.00 95.69 99 VAL A O 1
ATOM 736 N N . VAL A 1 100 ? 5.153 0.574 -11.843 1.00 94.94 100 VAL A N 1
ATOM 737 C CA . VAL A 1 100 ? 6.363 0.686 -12.658 1.00 94.94 100 VAL A CA 1
ATOM 738 C C . VAL A 1 100 ? 6.776 2.148 -12.800 1.00 94.94 100 VAL A C 1
ATOM 740 O O . VAL A 1 100 ? 5.930 3.040 -12.912 1.00 94.94 100 VAL A O 1
ATOM 743 N N . GLY A 1 101 ? 8.080 2.409 -12.810 1.00 93.75 101 GLY A N 1
ATOM 744 C CA . GLY A 1 101 ? 8.611 3.759 -12.968 1.00 93.75 101 GLY A CA 1
ATOM 745 C C . GLY A 1 101 ? 10.105 3.800 -13.269 1.00 93.75 101 GLY A C 1
ATOM 746 O O . GLY A 1 101 ? 10.812 2.802 -13.188 1.00 93.75 101 GLY A O 1
ATOM 747 N N . GLN A 1 102 ? 10.593 4.976 -13.662 1.00 93.75 102 GLN A N 1
ATOM 748 C CA . GLN A 1 102 ? 12.017 5.201 -13.954 1.00 93.75 102 GLN A CA 1
ATOM 749 C C . GLN A 1 102 ? 12.817 5.619 -12.716 1.00 93.75 102 GLN A C 1
ATOM 751 O O . GLN A 1 102 ? 14.024 5.408 -12.662 1.00 93.75 102 GLN A O 1
ATOM 756 N N . ASP A 1 103 ? 12.141 6.194 -11.724 1.00 94.94 103 ASP A N 1
ATOM 757 C CA . ASP A 1 103 ? 12.738 6.647 -10.474 1.00 94.94 103 ASP A CA 1
ATOM 758 C C . ASP A 1 103 ? 12.376 5.676 -9.349 1.00 94.94 103 ASP A C 1
ATOM 760 O O . ASP A 1 103 ? 11.195 5.429 -9.091 1.00 94.94 103 ASP A O 1
ATOM 764 N N . PHE A 1 104 ? 13.388 5.099 -8.703 1.00 92.44 104 PHE A N 1
ATOM 765 C CA . PHE A 1 104 ? 13.197 4.078 -7.675 1.00 92.44 104 PHE A CA 1
ATOM 766 C C . PHE A 1 104 ? 12.369 4.591 -6.492 1.00 92.44 104 PHE A C 1
ATOM 768 O O . PHE A 1 104 ? 11.426 3.926 -6.062 1.00 92.44 104 PHE A O 1
ATOM 775 N N . GLU A 1 105 ? 12.705 5.778 -5.992 1.00 95.06 105 GLU A N 1
ATOM 776 C CA . GLU A 1 105 ? 12.111 6.355 -4.791 1.00 95.06 105 GLU A CA 1
ATOM 777 C C . GLU A 1 105 ? 10.628 6.663 -5.010 1.00 95.06 105 GLU A C 1
ATOM 779 O O . GLU A 1 105 ? 9.769 6.180 -4.272 1.00 95.06 105 GLU A O 1
ATOM 784 N N . ARG A 1 106 ? 10.307 7.364 -6.100 1.00 96.19 106 ARG A N 1
ATOM 785 C CA . ARG A 1 106 ? 8.928 7.681 -6.489 1.00 96.19 106 ARG A CA 1
ATOM 786 C C . ARG A 1 106 ? 8.108 6.433 -6.785 1.00 96.19 106 ARG A C 1
ATOM 788 O O . ARG A 1 106 ? 6.913 6.408 -6.498 1.00 96.19 106 ARG A O 1
ATOM 795 N N . THR A 1 107 ? 8.723 5.400 -7.360 1.00 95.94 107 THR A N 1
ATOM 796 C CA . THR A 1 107 ? 8.036 4.126 -7.625 1.00 95.94 107 THR A CA 1
ATOM 797 C C . THR A 1 107 ? 7.655 3.441 -6.314 1.00 95.94 107 THR A C 1
ATOM 799 O O . THR A 1 107 ? 6.521 2.986 -6.172 1.00 95.94 107 THR A O 1
ATOM 802 N N . CYS A 1 108 ? 8.562 3.426 -5.333 1.00 95.00 108 CYS A N 1
ATOM 803 C CA . CYS A 1 108 ? 8.293 2.885 -4.002 1.00 95.00 108 CYS A CA 1
ATOM 804 C C . CYS A 1 108 ? 7.205 3.674 -3.270 1.00 95.00 108 CYS A C 1
ATOM 806 O O . CYS A 1 108 ? 6.255 3.076 -2.772 1.00 95.00 108 CYS A O 1
ATOM 808 N N . ASP A 1 109 ? 7.323 5.002 -3.231 1.00 96.62 109 ASP A N 1
ATOM 809 C CA . ASP A 1 109 ? 6.359 5.877 -2.557 1.00 96.62 109 ASP A CA 1
ATOM 810 C C . ASP A 1 109 ? 4.947 5.717 -3.138 1.00 96.62 109 ASP A C 1
ATOM 812 O O . ASP A 1 109 ? 3.972 5.531 -2.404 1.00 96.62 109 ASP A O 1
ATOM 816 N N . LYS A 1 110 ? 4.839 5.674 -4.471 1.00 97.06 110 LYS A N 1
ATOM 817 C CA . LYS A 1 110 ? 3.564 5.477 -5.166 1.00 97.06 110 LYS A CA 1
ATOM 818 C C . LYS A 1 110 ? 2.977 4.086 -4.926 1.00 97.06 110 LYS A C 1
ATOM 820 O O . LYS A 1 110 ? 1.771 3.986 -4.710 1.00 97.06 110 LYS A O 1
ATOM 825 N N . ALA A 1 111 ? 3.792 3.029 -4.950 1.00 96.31 111 ALA A N 1
ATOM 826 C CA . ALA A 1 111 ? 3.325 1.671 -4.663 1.00 96.31 111 ALA A CA 1
ATOM 827 C C . ALA A 1 111 ? 2.812 1.548 -3.222 1.00 96.31 111 ALA A C 1
ATOM 829 O O . ALA A 1 111 ? 1.707 1.060 -3.000 1.00 96.31 111 ALA A O 1
ATOM 830 N N . CYS A 1 112 ? 3.569 2.075 -2.257 1.00 96.25 112 CYS A N 1
ATOM 831 C CA . CYS A 1 112 ? 3.199 2.066 -0.847 1.00 96.25 112 CYS A CA 1
ATOM 832 C C . CYS A 1 112 ? 1.941 2.888 -0.561 1.00 96.25 112 CYS A C 1
ATOM 834 O O . CYS A 1 112 ? 1.049 2.415 0.138 1.00 96.25 112 CYS A O 1
ATOM 836 N N . SER A 1 113 ? 1.844 4.100 -1.112 1.00 96.31 113 SER A N 1
ATOM 837 C CA . SER A 1 113 ? 0.676 4.962 -0.913 1.00 96.31 113 SER A CA 1
ATOM 838 C C . SER A 1 113 ? -0.594 4.318 -1.465 1.00 96.31 113 SER A C 1
ATOM 840 O O . SER A 1 113 ? -1.596 4.256 -0.758 1.00 96.31 113 SER A O 1
ATOM 842 N N . ARG A 1 114 ? -0.534 3.765 -2.685 1.00 96.56 114 ARG A N 1
ATOM 843 C CA . ARG A 1 114 ? -1.679 3.090 -3.309 1.00 96.56 114 ARG A CA 1
ATOM 844 C C . ARG A 1 114 ? -2.063 1.798 -2.598 1.00 96.56 114 ARG A C 1
ATOM 846 O O . ARG A 1 114 ? -3.234 1.618 -2.292 1.00 96.56 114 ARG A O 1
ATOM 853 N N . GLY A 1 115 ? -1.093 0.933 -2.299 1.00 95.00 115 GLY A N 1
ATOM 854 C CA . GLY A 1 115 ? -1.352 -0.326 -1.598 1.00 95.00 115 GLY A CA 1
ATOM 855 C C . GLY A 1 115 ? -1.987 -0.094 -0.227 1.00 95.00 115 GLY A C 1
ATOM 856 O O . GLY A 1 115 ? -2.986 -0.726 0.108 1.00 95.00 115 GLY A O 1
ATOM 857 N N . CYS A 1 116 ? -1.460 0.864 0.545 1.00 95.25 116 CYS A N 1
ATOM 858 C CA . CYS A 1 116 ? -2.033 1.230 1.839 1.00 95.25 116 CYS A CA 1
ATOM 859 C C . CYS A 1 116 ? -3.440 1.819 1.701 1.00 95.25 116 CYS A C 1
ATOM 861 O O . CYS A 1 116 ? -4.317 1.459 2.477 1.00 95.25 116 CYS A O 1
ATOM 863 N N . GLU A 1 117 ? -3.676 2.709 0.735 1.00 95.44 117 GLU A N 1
ATOM 864 C CA . GLU A 1 117 ? -4.996 3.311 0.529 1.00 95.44 117 GLU A CA 1
ATOM 865 C C . GLU A 1 117 ? -6.051 2.268 0.150 1.00 95.44 117 GLU A C 1
ATOM 867 O O . GLU A 1 117 ? -7.130 2.245 0.744 1.00 95.44 117 GLU A O 1
ATOM 872 N N . GLU A 1 118 ? -5.738 1.398 -0.811 1.00 94.25 118 GLU A N 1
ATOM 873 C CA . GLU A 1 118 ? -6.654 0.363 -1.289 1.00 94.25 118 GLU A CA 1
ATOM 874 C C . GLU A 1 118 ? -6.957 -0.659 -0.179 1.00 94.25 118 GLU A C 1
ATOM 876 O O . GLU A 1 118 ? -8.132 -0.918 0.090 1.00 94.25 118 GLU A O 1
ATOM 881 N N . GLN A 1 119 ? -5.941 -1.147 0.549 1.00 92.56 119 GLN A N 1
ATOM 882 C CA . GLN A 1 119 ? -6.153 -2.107 1.638 1.00 92.56 119 GLN A CA 1
ATOM 883 C C . GLN A 1 119 ? -6.887 -1.496 2.834 1.00 92.56 119 GLN A C 1
ATOM 885 O O . GLN A 1 119 ? -7.783 -2.131 3.383 1.00 92.56 119 GLN A O 1
ATOM 890 N N . ILE A 1 120 ? -6.534 -0.276 3.255 1.00 91.69 120 ILE A N 1
ATOM 891 C CA . ILE A 1 120 ? -7.219 0.389 4.373 1.00 91.69 120 ILE A CA 1
ATOM 892 C C . ILE A 1 120 ? -8.680 0.625 4.007 1.00 91.69 120 ILE A C 1
ATOM 894 O O . ILE A 1 120 ? -9.560 0.316 4.802 1.00 91.69 120 ILE A O 1
ATOM 898 N N . ARG A 1 121 ? -8.963 1.115 2.796 1.00 91.88 121 ARG A N 1
ATOM 899 C CA . ARG A 1 121 ? -10.340 1.296 2.327 1.00 91.88 121 ARG A CA 1
ATOM 900 C C . ARG A 1 121 ? -11.105 -0.029 2.327 1.00 91.88 121 ARG A C 1
ATOM 902 O O . ARG A 1 121 ? -12.216 -0.075 2.844 1.00 91.88 121 ARG A O 1
ATOM 909 N N . ALA A 1 122 ? -10.517 -1.094 1.782 1.00 89.94 122 ALA A N 1
ATOM 910 C CA . ALA A 1 122 ? -11.142 -2.415 1.751 1.00 89.94 122 ALA A CA 1
ATOM 911 C C . ALA A 1 122 ? -11.423 -2.952 3.163 1.00 89.94 122 ALA A C 1
ATOM 913 O O . ALA A 1 122 ? -12.524 -3.426 3.436 1.00 89.94 122 ALA A O 1
ATOM 914 N N . TYR A 1 123 ? -10.455 -2.820 4.073 1.00 87.50 123 TYR A N 1
ATOM 915 C CA . TYR A 1 123 ? -10.584 -3.263 5.456 1.00 87.50 123 TYR A CA 1
ATOM 916 C C . TYR A 1 123 ? -11.664 -2.483 6.212 1.00 87.50 123 TYR A C 1
ATOM 918 O O . TYR A 1 123 ? -12.518 -3.088 6.849 1.00 87.50 123 TYR A O 1
ATOM 926 N N . LEU A 1 124 ? -11.683 -1.152 6.101 1.00 88.25 124 LEU A N 1
ATOM 927 C CA . LEU A 1 124 ? -12.683 -0.322 6.777 1.00 88.25 124 LEU A CA 1
ATOM 928 C C . LEU A 1 124 ? -14.096 -0.567 6.254 1.00 88.25 124 LEU A C 1
ATOM 930 O O . LEU A 1 124 ? -15.021 -0.644 7.054 1.00 88.25 124 LEU A O 1
ATOM 934 N N . ASN A 1 125 ? -14.257 -0.764 4.943 1.00 89.56 125 ASN A N 1
ATOM 935 C CA . ASN A 1 125 ? -15.547 -1.146 4.371 1.00 89.56 125 ASN A CA 1
ATOM 936 C C . ASN A 1 125 ? -16.023 -2.502 4.914 1.00 89.56 125 ASN A C 1
ATOM 938 O O . ASN A 1 125 ? -17.212 -2.672 5.166 1.00 89.56 125 ASN A O 1
ATOM 942 N N . LYS A 1 126 ? -15.104 -3.460 5.105 1.00 86.50 126 LYS A N 1
ATOM 943 C CA . LYS A 1 126 ? -15.421 -4.761 5.705 1.00 86.50 126 LYS A CA 1
ATOM 944 C C . LYS A 1 126 ? -15.823 -4.614 7.174 1.00 86.50 126 LYS A C 1
ATOM 946 O O . LYS A 1 126 ? -16.855 -5.137 7.564 1.00 86.50 126 LYS A O 1
ATOM 951 N N . VAL A 1 127 ? -15.063 -3.860 7.967 1.00 85.06 127 VAL A N 1
ATOM 952 C CA . VAL A 1 127 ? -15.384 -3.612 9.383 1.00 85.06 127 VAL A CA 1
ATOM 953 C C . VAL A 1 127 ? -16.735 -2.914 9.536 1.00 85.06 127 VAL A C 1
ATOM 955 O O . VAL A 1 127 ? -17.526 -3.309 10.388 1.00 85.06 127 VAL A O 1
ATOM 958 N N . GLU A 1 128 ? -17.030 -1.917 8.700 1.00 87.94 128 GLU A N 1
ATOM 959 C CA . GLU A 1 128 ? -18.332 -1.243 8.691 1.00 87.94 128 GLU A CA 1
ATOM 960 C C . GLU A 1 128 ? -19.461 -2.211 8.318 1.00 87.94 128 GLU A C 1
ATOM 962 O O . GLU A 1 128 ? -20.514 -2.184 8.948 1.00 87.94 128 GLU A O 1
ATOM 967 N N . ALA A 1 129 ? -19.249 -3.088 7.333 1.00 87.12 129 ALA A N 1
ATOM 968 C CA . ALA A 1 129 ? -20.241 -4.086 6.939 1.00 87.12 129 ALA A CA 1
ATOM 969 C C . ALA A 1 129 ? -20.487 -5.142 8.031 1.00 87.12 129 ALA A C 1
ATOM 971 O O . ALA A 1 129 ? -21.632 -5.537 8.245 1.00 87.12 129 ALA A O 1
ATOM 972 N N . ASP A 1 130 ? -19.431 -5.571 8.723 1.00 84.06 130 ASP A N 1
ATOM 973 C CA . ASP A 1 130 ? -19.494 -6.636 9.726 1.00 84.06 130 ASP A CA 1
ATOM 974 C C . ASP A 1 130 ? -20.033 -6.127 11.075 1.00 84.06 130 ASP A C 1
ATOM 976 O O . ASP A 1 130 ? -20.751 -6.843 11.771 1.00 84.06 130 ASP A O 1
ATOM 980 N N . THR A 1 131 ? -19.694 -4.891 11.459 1.00 85.12 131 THR A N 1
ATOM 981 C CA . THR A 1 131 ? -19.985 -4.351 12.802 1.00 85.12 131 THR A CA 1
ATOM 982 C C . THR A 1 131 ? -20.993 -3.202 12.806 1.00 85.12 131 THR A C 1
ATOM 984 O O . THR A 1 131 ? -21.606 -2.937 13.836 1.00 85.12 131 THR A O 1
ATOM 987 N N . GLY A 1 132 ? -21.166 -2.500 11.684 1.00 85.06 132 GLY A N 1
ATOM 988 C CA . GLY A 1 132 ? -21.936 -1.255 11.600 1.00 85.06 132 GLY A CA 1
ATOM 989 C C . GLY A 1 132 ? -21.190 -0.006 12.089 1.00 85.06 132 GLY A C 1
ATOM 990 O O . GLY A 1 132 ? -21.729 1.096 11.980 1.00 85.06 132 GLY A O 1
ATOM 991 N N . PHE A 1 133 ? -19.960 -0.142 12.601 1.00 84.31 133 PHE A N 1
ATOM 992 C CA . PHE A 1 133 ? -19.185 0.965 13.168 1.00 84.31 133 PHE A CA 1
ATOM 993 C C . PHE A 1 133 ? -18.152 1.530 12.190 1.00 84.31 133 PHE A C 1
ATOM 995 O O . PHE A 1 133 ? -17.595 0.829 11.344 1.00 84.31 133 PHE A O 1
ATOM 1002 N N . LYS A 1 134 ? -17.869 2.828 12.344 1.00 85.88 134 LYS A N 1
ATOM 1003 C CA . LYS A 1 134 ? -16.854 3.568 11.584 1.00 85.88 134 LYS A CA 1
ATOM 1004 C C . LYS A 1 134 ? -15.756 4.050 12.511 1.00 85.88 134 LYS A C 1
ATOM 1006 O O . LYS A 1 134 ? -16.035 4.463 13.630 1.00 85.88 134 LYS A O 1
ATOM 1011 N N . LEU A 1 135 ? -14.526 4.064 12.004 1.00 84.12 135 LEU A N 1
ATOM 1012 C CA . LEU A 1 135 ? -13.439 4.783 12.665 1.00 84.12 135 LEU A CA 1
ATOM 1013 C C . LEU A 1 135 ? -13.754 6.277 12.769 1.00 84.12 135 LEU A C 1
ATOM 1015 O O . LEU A 1 135 ? -14.469 6.839 11.930 1.00 84.12 135 LEU A O 1
ATOM 1019 N N . GLU A 1 136 ? -13.149 6.931 13.756 1.00 85.12 136 GLU A N 1
ATOM 1020 C CA . GLU A 1 136 ? -13.341 8.359 13.966 1.00 85.12 136 GLU A CA 1
ATOM 1021 C C . GLU A 1 136 ? -12.859 9.183 12.762 1.00 85.12 136 GLU A C 1
ATOM 1023 O O . GLU A 1 136 ? -11.880 8.829 12.082 1.00 85.12 136 GLU A O 1
ATOM 1028 N N . PRO A 1 137 ? -13.505 10.333 12.491 1.00 82.06 137 PRO A N 1
ATOM 1029 C CA . PRO A 1 137 ? -13.102 11.216 11.409 1.00 82.06 137 PRO A CA 1
ATOM 1030 C C . PRO A 1 137 ? -11.663 11.711 11.628 1.00 82.06 137 PRO A C 1
ATOM 1032 O O . PRO A 1 137 ? -11.387 12.583 12.445 1.00 82.06 137 PRO A O 1
ATOM 1035 N N . GLY A 1 138 ? -10.724 11.151 10.861 1.00 85.00 138 GLY A N 1
ATOM 1036 C CA . GLY A 1 138 ? -9.297 11.489 10.904 1.00 85.00 138 GLY A CA 1
ATOM 1037 C C . GLY A 1 138 ? -8.379 10.299 11.187 1.00 85.00 138 GLY A C 1
ATOM 1038 O O . GLY A 1 138 ? -7.235 10.301 10.720 1.00 85.00 138 GLY A O 1
ATOM 1039 N N . GLU A 1 139 ? -8.872 9.252 11.848 1.00 88.25 139 GLU A N 1
ATOM 1040 C CA . GLU A 1 139 ? -8.112 8.017 12.072 1.00 88.25 139 GLU A CA 1
ATOM 1041 C C . GLU A 1 139 ? -7.721 7.311 10.770 1.00 88.25 139 GLU A C 1
ATOM 1043 O O . GLU A 1 139 ? -6.536 6.993 10.629 1.00 88.25 139 GLU A O 1
ATOM 1048 N N . PRO A 1 140 ? -8.606 7.168 9.756 1.00 89.94 140 PRO A N 1
ATOM 1049 C CA . PRO A 1 140 ? -8.218 6.570 8.478 1.00 89.94 140 PRO A CA 1
ATOM 1050 C C . PRO A 1 140 ? -7.043 7.301 7.821 1.00 89.94 140 PRO A C 1
ATOM 1052 O O . PRO A 1 140 ? -6.144 6.681 7.255 1.00 89.94 140 PRO A O 1
ATOM 1055 N N . ARG A 1 141 ? -6.998 8.635 7.947 1.00 91.62 141 ARG A N 1
ATOM 1056 C CA . ARG A 1 141 ? -5.903 9.450 7.408 1.00 91.62 141 ARG A CA 1
ATOM 1057 C C . ARG A 1 141 ? -4.601 9.225 8.176 1.00 91.62 141 ARG A C 1
ATOM 1059 O O . ARG A 1 141 ? -3.544 9.131 7.555 1.00 91.62 141 ARG A O 1
ATOM 1066 N N . ARG A 1 142 ? -4.655 9.136 9.509 1.00 91.94 142 ARG A N 1
ATOM 1067 C CA . ARG A 1 142 ? -3.481 8.822 10.344 1.00 91.94 142 ARG A CA 1
ATOM 1068 C C . ARG A 1 142 ? -2.944 7.427 10.032 1.00 91.94 142 ARG A C 1
ATOM 1070 O O . ARG A 1 142 ? -1.737 7.271 9.861 1.00 91.94 142 ARG A O 1
ATOM 1077 N N . LEU A 1 143 ? -3.836 6.448 9.897 1.00 91.75 143 LEU A N 1
ATOM 1078 C CA . LEU A 1 143 ? -3.501 5.077 9.530 1.00 91.75 143 LEU A CA 1
ATOM 1079 C C . LEU A 1 143 ? -2.821 5.027 8.158 1.00 91.75 143 LEU A C 1
ATOM 1081 O O . LEU A 1 143 ? -1.755 4.429 8.029 1.00 91.75 143 LEU A O 1
ATOM 1085 N N . LEU A 1 144 ? -3.379 5.727 7.165 1.00 94.06 144 LEU A N 1
ATOM 1086 C CA . LEU A 1 144 ? -2.813 5.812 5.820 1.0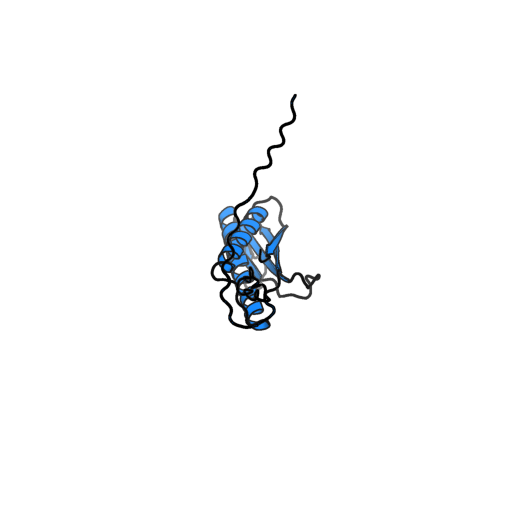0 94.06 144 LEU A CA 1
ATOM 1087 C C . LEU A 1 144 ? -1.396 6.392 5.829 1.00 94.06 144 LEU A C 1
ATOM 1089 O O . LEU A 1 144 ? -0.489 5.798 5.251 1.00 94.06 144 LEU A O 1
ATOM 1093 N N . VAL A 1 145 ? -1.188 7.519 6.518 1.00 95.19 145 VAL A N 1
ATOM 1094 C CA . VAL A 1 145 ? 0.131 8.167 6.617 1.00 95.19 145 VAL A CA 1
ATOM 1095 C C . VAL A 1 145 ? 1.146 7.269 7.327 1.00 95.19 145 VAL A C 1
ATOM 1097 O O . VAL A 1 145 ? 2.306 7.206 6.919 1.00 95.19 145 VAL A O 1
ATOM 1100 N N . SER A 1 146 ? 0.738 6.570 8.385 1.00 95.31 146 SER A N 1
ATOM 1101 C CA . SER A 1 146 ? 1.610 5.643 9.112 1.00 95.31 146 SER A CA 1
ATOM 1102 C C . SER A 1 146 ? 1.960 4.412 8.275 1.00 95.31 146 SER A C 1
ATOM 1104 O O . SER A 1 146 ? 3.127 4.014 8.229 1.00 95.31 146 SER A O 1
ATOM 1106 N N . CYS A 1 147 ? 0.979 3.847 7.567 1.00 95.12 147 CYS A N 1
ATOM 1107 C CA . CYS A 1 147 ? 1.163 2.707 6.674 1.00 95.12 147 CYS A CA 1
ATOM 1108 C C . CYS A 1 147 ? 2.124 3.052 5.535 1.00 95.12 147 CYS A C 1
ATOM 1110 O O . CYS A 1 147 ? 3.133 2.366 5.357 1.00 95.12 147 CYS A O 1
ATOM 1112 N N . SER A 1 148 ? 1.875 4.155 4.819 1.00 95.81 148 SER A N 1
ATOM 1113 C CA . SER A 1 148 ? 2.687 4.540 3.664 1.00 95.81 148 SER A CA 1
ATOM 1114 C C . SER A 1 148 ? 4.126 4.855 4.067 1.00 95.81 148 SER A C 1
ATOM 1116 O O . SER A 1 148 ? 5.056 4.334 3.454 1.00 95.81 148 SER A O 1
ATOM 1118 N N . LYS A 1 149 ? 4.336 5.599 5.163 1.00 96.44 149 LYS A N 1
ATOM 1119 C CA . LYS A 1 149 ? 5.680 5.888 5.691 1.00 96.44 149 LYS A CA 1
ATOM 1120 C C . LYS A 1 149 ? 6.429 4.624 6.096 1.00 96.44 149 LYS A C 1
ATOM 1122 O O . LYS A 1 149 ? 7.630 4.517 5.833 1.00 96.44 149 LYS A O 1
ATOM 1127 N N . ARG A 1 150 ? 5.754 3.675 6.755 1.00 95.88 150 ARG A N 1
ATOM 1128 C CA . ARG A 1 150 ? 6.390 2.421 7.178 1.00 95.88 150 ARG A CA 1
ATOM 1129 C C . ARG A 1 150 ? 6.760 1.563 5.975 1.00 95.88 150 ARG A C 1
ATOM 1131 O O . ARG A 1 150 ? 7.905 1.124 5.898 1.00 95.88 150 ARG A O 1
ATOM 1138 N N . CYS A 1 151 ? 5.827 1.387 5.044 1.00 96.00 151 CYS A N 1
ATOM 1139 C CA . CYS A 1 151 ? 6.057 0.678 3.793 1.00 96.00 151 CYS A CA 1
ATOM 1140 C C . CYS A 1 151 ? 7.228 1.297 3.024 1.00 96.00 151 CYS A C 1
ATOM 1142 O O . CYS A 1 151 ? 8.179 0.600 2.682 1.00 96.00 151 CYS A O 1
ATOM 1144 N N . PHE A 1 152 ? 7.228 2.618 2.836 1.00 96.44 152 PHE A N 1
ATOM 1145 C CA . PHE A 1 152 ? 8.275 3.315 2.094 1.00 96.44 152 PHE A CA 1
ATOM 1146 C C . PHE A 1 152 ? 9.653 3.120 2.732 1.00 96.44 152 PHE A C 1
ATOM 1148 O O . PHE A 1 152 ? 10.612 2.751 2.053 1.00 96.44 152 PHE A O 1
ATOM 1155 N N . LYS A 1 153 ? 9.750 3.274 4.059 1.00 96.12 153 LYS A N 1
ATOM 1156 C CA . LYS A 1 153 ? 11.002 3.057 4.796 1.00 96.12 153 LYS A CA 1
ATOM 1157 C C . LYS A 1 153 ? 11.556 1.645 4.598 1.00 96.12 153 LYS A C 1
ATOM 1159 O O . LYS A 1 153 ? 12.767 1.488 4.456 1.00 96.12 153 LYS A O 1
ATOM 1164 N N . GLU A 1 154 ? 10.696 0.628 4.608 1.00 95.31 154 GLU A N 1
ATOM 1165 C CA . GLU A 1 154 ? 11.110 -0.759 4.372 1.00 95.31 154 GLU A CA 1
ATOM 1166 C C . GLU A 1 154 ? 11.440 -1.007 2.890 1.00 95.31 154 GLU A C 1
ATOM 1168 O O . GLU A 1 154 ? 12.433 -1.669 2.593 1.00 95.31 154 GLU A O 1
ATOM 1173 N N . SER A 1 155 ? 10.705 -0.389 1.960 1.00 93.25 155 SER A N 1
ATOM 1174 C CA . SER A 1 155 ? 10.949 -0.471 0.513 1.00 93.25 155 SER A CA 1
ATOM 1175 C C . SER A 1 155 ? 12.317 0.085 0.115 1.00 93.25 155 SER A C 1
ATOM 1177 O O . SER A 1 155 ? 13.003 -0.468 -0.749 1.00 93.25 155 SER A O 1
ATOM 1179 N N . MET A 1 156 ? 12.767 1.151 0.780 1.00 94.25 156 MET A N 1
ATOM 1180 C CA . MET A 1 156 ? 14.070 1.772 0.525 1.00 94.25 156 MET A CA 1
ATOM 1181 C C . MET A 1 156 ? 15.259 0.925 1.007 1.00 94.25 156 MET A C 1
ATOM 1183 O O . MET A 1 156 ? 16.391 1.159 0.583 1.00 94.25 156 MET A O 1
ATOM 1187 N N . ARG A 1 157 ? 15.048 -0.093 1.853 1.00 93.38 157 ARG A N 1
ATOM 1188 C CA . ARG A 1 157 ? 16.135 -0.968 2.329 1.00 93.38 157 ARG A CA 1
ATOM 1189 C C . ARG A 1 157 ? 16.641 -1.896 1.223 1.00 93.38 157 ARG A C 1
ATOM 1191 O O . ARG A 1 157 ? 15.849 -2.323 0.391 1.00 93.38 157 ARG A O 1
ATOM 1198 N N . PRO A 1 158 ? 17.927 -2.285 1.205 1.00 88.12 158 PRO A N 1
ATOM 1199 C CA . PRO A 1 158 ? 18.444 -3.237 0.214 1.00 88.12 158 PRO A CA 1
ATOM 1200 C C . PRO A 1 158 ? 17.739 -4.602 0.311 1.00 88.12 158 PRO A C 1
ATOM 1202 O O . PRO A 1 158 ? 17.181 -4.926 1.356 1.00 88.12 158 PRO A O 1
ATOM 1205 N N . GLY A 1 159 ? 17.789 -5.419 -0.743 1.00 88.06 159 GLY A N 1
ATOM 1206 C CA . GLY A 1 159 ? 17.112 -6.727 -0.810 1.00 88.06 159 GLY A CA 1
ATOM 1207 C C . GLY A 1 159 ? 15.776 -6.679 -1.555 1.00 88.06 159 GLY A C 1
ATOM 1208 O O . GLY A 1 159 ? 15.250 -5.602 -1.790 1.00 88.06 159 GLY A O 1
ATOM 1209 N N . MET A 1 160 ? 15.261 -7.834 -1.978 1.00 82.69 160 MET A N 1
ATOM 1210 C CA . MET A 1 160 ? 14.124 -7.915 -2.909 1.00 82.69 160 MET A CA 1
ATOM 1211 C C . MET A 1 160 ? 12.763 -7.981 -2.210 1.00 82.69 160 MET A C 1
ATOM 1213 O O . MET A 1 160 ? 11.849 -7.278 -2.627 1.00 82.69 160 MET A O 1
ATOM 1217 N N . ASN A 1 161 ? 12.670 -8.779 -1.142 1.00 88.88 161 ASN A N 1
ATOM 1218 C CA . ASN A 1 161 ? 11.435 -9.040 -0.406 1.00 88.88 161 ASN A CA 1
ATOM 1219 C C . ASN A 1 161 ? 11.561 -8.464 1.001 1.00 88.88 161 ASN A C 1
ATOM 1221 O O . ASN A 1 161 ? 12.482 -8.828 1.745 1.00 88.88 161 ASN A O 1
ATOM 1225 N N . ARG A 1 162 ? 10.675 -7.537 1.362 1.00 89.38 162 ARG A N 1
ATOM 1226 C CA . ARG A 1 162 ? 10.700 -6.869 2.666 1.00 89.38 162 ARG A CA 1
ATOM 1227 C C . ARG A 1 162 ? 9.319 -6.905 3.313 1.00 89.38 162 ARG A C 1
ATOM 1229 O O . ARG A 1 162 ? 8.413 -6.240 2.812 1.00 89.38 162 ARG A O 1
ATOM 1236 N N . PRO A 1 163 ? 9.157 -7.640 4.425 1.00 91.56 163 PRO A N 1
ATOM 1237 C CA . PRO A 1 163 ? 7.932 -7.576 5.193 1.00 91.56 163 PRO A CA 1
ATOM 1238 C C . PRO A 1 163 ? 7.905 -6.304 6.043 1.00 91.56 163 PRO A C 1
ATOM 1240 O O . PRO A 1 163 ? 8.934 -5.835 6.540 1.00 91.56 163 PRO A O 1
ATOM 1243 N N . PHE A 1 164 ? 6.712 -5.777 6.267 1.00 91.62 164 PHE A N 1
ATOM 1244 C CA . PHE A 1 164 ? 6.451 -4.756 7.264 1.00 91.62 164 PHE A CA 1
ATOM 1245 C C . PHE A 1 164 ? 5.149 -5.059 7.994 1.00 91.62 164 PHE A C 1
ATOM 1247 O O . PHE A 1 164 ? 4.286 -5.774 7.496 1.00 91.62 164 PHE A O 1
ATOM 1254 N N . GLN A 1 165 ? 5.019 -4.505 9.193 1.00 90.94 165 GLN A N 1
ATOM 1255 C CA . GLN A 1 165 ? 3.784 -4.583 9.956 1.00 90.94 165 GLN A CA 1
ATOM 1256 C C . GLN A 1 165 ? 3.479 -3.229 10.585 1.00 90.94 165 GLN A C 1
ATOM 1258 O O . GLN A 1 165 ? 4.395 -2.507 11.001 1.00 90.94 165 GLN A O 1
ATOM 1263 N N . LEU A 1 166 ? 2.197 -2.900 10.663 1.00 90.38 166 LEU A N 1
ATOM 1264 C CA . LEU A 1 166 ? 1.678 -1.740 11.366 1.00 90.38 166 LEU A CA 1
ATOM 1265 C C . LEU A 1 166 ? 0.555 -2.206 12.283 1.00 90.38 166 LEU A C 1
ATOM 1267 O O . LEU A 1 166 ? -0.473 -2.674 11.807 1.00 90.38 166 LEU A O 1
ATOM 1271 N N . LYS A 1 167 ? 0.751 -2.055 13.590 1.00 89.06 167 LYS A N 1
ATOM 1272 C CA . LYS A 1 167 ? -0.303 -2.295 14.574 1.00 89.06 167 LYS A CA 1
ATOM 1273 C C . LYS A 1 167 ? -1.103 -1.016 14.761 1.00 89.06 167 LYS A C 1
ATOM 1275 O O . LYS A 1 167 ? -0.506 0.050 14.922 1.00 89.06 167 LYS A O 1
ATOM 1280 N N . TRP A 1 168 ? -2.420 -1.135 14.739 1.00 87.38 168 TRP A N 1
ATOM 1281 C CA . TRP A 1 168 ? -3.339 -0.079 15.119 1.00 87.38 168 TRP A CA 1
ATOM 1282 C C . TRP A 1 168 ? -4.116 -0.515 16.356 1.00 87.38 168 TRP A C 1
ATOM 1284 O O . TRP A 1 168 ? -4.660 -1.617 16.417 1.00 87.38 168 TRP A O 1
ATOM 1294 N N . SER A 1 169 ? -4.148 0.371 17.341 1.00 83.12 169 SER A N 1
ATOM 1295 C CA . SER A 1 169 ? -4.924 0.240 18.564 1.00 83.12 169 SER A CA 1
ATOM 1296 C C . SER A 1 169 ? -5.467 1.612 18.930 1.00 83.12 169 SER A C 1
ATOM 1298 O O . SER A 1 169 ? -4.787 2.618 18.719 1.00 83.12 169 SER A O 1
ATOM 1300 N N . ARG A 1 170 ? -6.674 1.639 19.490 1.00 72.88 170 ARG A N 1
ATOM 1301 C CA . ARG A 1 170 ? -7.287 2.848 20.036 1.00 72.88 170 ARG A CA 1
ATOM 1302 C C . ARG A 1 170 ? -6.635 3.141 21.393 1.00 72.88 170 ARG A C 1
ATOM 1304 O O . ARG A 1 170 ? -6.830 2.365 22.328 1.00 72.88 170 ARG A O 1
ATOM 1311 N N . GLU A 1 171 ? -5.794 4.172 21.460 1.00 58.62 171 GLU A N 1
ATOM 1312 C CA . GLU A 1 171 ? -5.219 4.679 22.722 1.00 58.62 171 GLU A CA 1
ATOM 1313 C C . GLU A 1 171 ? -6.260 5.495 23.498 1.00 58.62 171 GLU A C 1
ATOM 1315 O O . GLU A 1 171 ? -6.924 6.349 22.868 1.00 58.62 171 GLU A O 1
#

Radius of gyration: 30.88 Å; chains: 1; bounding box: 56×47×96 Å